Protein AF-A0A1L8Z9E3-F1 (afdb_monomer_lite)

Organism: Borrelia bissettiae (NCBI:txid64897)

Secondary structure (DSSP, 8-state):
-HHHHHHHTTGGGTTT-SSHHHHHHTTT--HHHHHHHHHHHHHHHTTSS-HHHHHHHHHHHHHHHTSS---SS-PPP---SSPPP----SSHHHHHHHHHTHHHHHHHHHHHHHH-HHHHHHHHHHHHHHH-

Sequence (132 aa):
KILKEIKDNEYYKLDGYTSFNSFAKNYRIARTQVYDYIRIANAMEEGLLEEAFIIENGLTMSLLSLRDKESPTFKKSRQNPIKPLRFQLKSKESYDFYKSNAKFTGFLLDELFESQKDLINKFLRRYKQIKG

Structure (mmCIF, N/CA/C/O backbone):
data_AF-A0A1L8Z9E3-F1
#
_entry.id   AF-A0A1L8Z9E3-F1
#
loop_
_atom_site.group_PDB
_atom_site.id
_atom_site.type_symbol
_atom_site.label_atom_id
_atom_site.label_alt_id
_atom_site.label_comp_id
_atom_site.label_asym_id
_atom_site.label_entity_id
_atom_site.label_seq_id
_atom_site.pdbx_PDB_ins_code
_atom_site.Cartn_x
_atom_site.Cartn_y
_atom_site.Cartn_z
_atom_site.occupancy
_atom_site.B_iso_or_equiv
_atom_site.auth_seq_id
_atom_site.auth_comp_id
_atom_site.auth_asym_id
_atom_site.auth_atom_id
_atom_site.pdbx_PDB_model_num
ATOM 1 N N . LYS A 1 1 ? -18.693 -2.551 15.834 1.00 85.25 1 LYS A N 1
ATOM 2 C CA . LYS A 1 1 ? -19.232 -1.518 16.753 1.00 85.25 1 LYS A CA 1
ATOM 3 C C . LYS A 1 1 ? -18.288 -1.306 17.947 1.00 85.25 1 LYS A C 1
ATOM 5 O O . LYS A 1 1 ? -17.519 -0.362 17.887 1.00 85.25 1 LYS A O 1
ATOM 10 N N . ILE A 1 2 ? -18.177 -2.241 18.901 1.00 89.62 2 ILE A N 1
ATOM 11 C CA . ILE A 1 2 ? -17.338 -2.099 20.122 1.00 89.62 2 ILE A CA 1
ATOM 12 C C . ILE A 1 2 ? -15.867 -1.715 19.851 1.00 89.62 2 ILE A C 1
ATOM 14 O O . ILE A 1 2 ? -15.351 -0.774 20.439 1.00 89.62 2 ILE A O 1
ATOM 18 N N . LEU A 1 3 ? -15.175 -2.395 18.927 1.00 90.00 3 LEU A N 1
ATOM 19 C CA . LEU A 1 3 ? -13.765 -2.080 18.628 1.00 90.00 3 LEU A CA 1
ATOM 20 C C . LEU A 1 3 ? -13.553 -0.649 18.114 1.00 90.00 3 LEU A C 1
ATOM 22 O O . LEU A 1 3 ? -12.512 -0.053 18.376 1.00 90.00 3 LEU A O 1
ATOM 26 N N . LYS A 1 4 ? -14.527 -0.107 17.376 1.00 90.94 4 LYS A N 1
ATOM 27 C CA . LYS A 1 4 ? -14.483 1.272 16.889 1.00 90.94 4 LYS A CA 1
ATOM 28 C C . LYS A 1 4 ? -14.669 2.243 18.049 1.00 90.94 4 LYS A C 1
ATOM 30 O O . LYS A 1 4 ? -13.874 3.157 18.188 1.00 90.94 4 LYS A O 1
ATOM 35 N N . GLU A 1 5 ? -15.645 1.988 18.909 1.00 92.56 5 GLU A N 1
ATOM 36 C CA . GLU A 1 5 ? -15.910 2.800 20.098 1.00 92.56 5 GLU A CA 1
ATOM 37 C C . GLU A 1 5 ? -14.691 2.879 21.030 1.00 92.56 5 GLU A C 1
ATOM 39 O O . GLU A 1 5 ? -14.260 3.969 21.396 1.00 92.56 5 GLU A O 1
ATOM 44 N N . ILE A 1 6 ? -14.049 1.740 21.316 1.00 92.06 6 ILE A N 1
ATOM 45 C CA . ILE A 1 6 ? -12.802 1.690 22.099 1.00 92.06 6 ILE A CA 1
ATOM 46 C C . ILE A 1 6 ? -11.694 2.517 21.437 1.00 92.06 6 ILE A C 1
ATOM 48 O O . ILE A 1 6 ? -10.910 3.171 22.125 1.00 92.06 6 ILE A O 1
ATOM 52 N N . LYS A 1 7 ? -11.593 2.468 20.104 1.00 91.06 7 LYS A N 1
ATOM 53 C CA . LYS A 1 7 ? -10.589 3.228 19.359 1.00 91.06 7 LYS A CA 1
ATOM 54 C C . LYS A 1 7 ? -10.873 4.729 19.403 1.00 91.06 7 LYS A C 1
ATOM 56 O O . LYS A 1 7 ? -9.942 5.494 19.630 1.00 91.06 7 LYS A O 1
ATOM 61 N N . ASP A 1 8 ? -12.110 5.131 19.132 1.00 92.19 8 ASP A N 1
ATOM 62 C CA . ASP A 1 8 ? -12.505 6.529 18.955 1.00 92.19 8 ASP A CA 1
ATOM 63 C C . ASP A 1 8 ? -12.521 7.284 20.291 1.00 92.19 8 ASP A C 1
ATOM 65 O O . ASP A 1 8 ? -12.051 8.416 20.346 1.00 92.19 8 ASP A O 1
ATOM 69 N N . ASN A 1 9 ? -12.944 6.625 21.375 1.00 95.44 9 ASN A N 1
ATOM 70 C CA . ASN A 1 9 ? -12.929 7.185 22.732 1.00 95.44 9 ASN A CA 1
ATOM 71 C C . ASN A 1 9 ? -11.627 6.901 23.498 1.00 95.44 9 ASN A C 1
ATOM 73 O O . ASN A 1 9 ? -11.503 7.227 24.675 1.00 95.44 9 ASN A O 1
ATOM 77 N N . GLU A 1 10 ? -10.665 6.249 22.847 1.00 94.81 10 GLU A N 1
ATOM 78 C CA . GLU A 1 10 ? -9.365 5.888 23.411 1.00 94.81 10 GLU A CA 1
ATOM 79 C C . GLU A 1 10 ? -9.414 5.078 24.722 1.00 94.81 10 GLU A C 1
ATOM 81 O O . GLU A 1 10 ? -8.471 5.118 25.514 1.00 94.81 10 GLU A O 1
ATOM 86 N N . TYR A 1 11 ? -10.466 4.282 24.941 1.00 95.75 11 TYR A N 1
ATOM 87 C CA . TYR A 1 11 ? -10.655 3.510 26.180 1.00 95.75 11 TYR A CA 1
ATOM 88 C C . TYR A 1 11 ? -9.523 2.529 26.476 1.00 95.75 11 TYR A C 1
ATOM 90 O O . TYR A 1 11 ? -9.253 2.229 27.633 1.00 95.75 11 TYR A O 1
ATOM 98 N N . TYR A 1 12 ? -8.783 2.100 25.455 1.00 93.62 12 TYR A N 1
ATOM 99 C CA . TYR A 1 12 ? -7.582 1.289 25.635 1.00 93.62 12 TYR A CA 1
ATOM 100 C C . TYR A 1 12 ? -6.516 1.962 26.524 1.00 93.62 12 TYR A C 1
ATOM 102 O O . TYR A 1 12 ? -5.685 1.273 27.109 1.00 93.62 12 TYR A O 1
ATOM 110 N N . LYS A 1 13 ? -6.517 3.294 26.659 1.00 95.19 13 LYS A N 1
ATOM 111 C CA . LYS A 1 13 ? -5.595 4.000 27.560 1.00 95.19 13 LYS A CA 1
ATOM 112 C C . LYS A 1 13 ? -5.925 3.772 29.036 1.00 95.19 13 LYS A C 1
ATOM 114 O O . LYS A 1 13 ? -5.013 3.819 29.855 1.00 95.19 13 LYS A O 1
ATOM 119 N N . LEU A 1 14 ? -7.191 3.501 29.368 1.00 93.69 14 LEU A N 1
ATOM 120 C CA . LEU A 1 14 ? -7.626 3.223 30.742 1.00 93.69 14 LEU A CA 1
ATOM 121 C C . LEU A 1 14 ? -7.000 1.926 31.274 1.00 93.69 14 LEU A C 1
ATOM 123 O O . LEU A 1 14 ? -6.629 1.857 32.440 1.00 93.69 14 LEU A O 1
ATOM 127 N N . ASP A 1 15 ? -6.774 0.961 30.383 1.00 90.12 15 ASP A N 1
ATOM 128 C CA . ASP A 1 15 ? -6.086 -0.301 30.678 1.00 90.12 15 ASP A CA 1
ATOM 129 C C . ASP A 1 15 ? -4.551 -0.198 30.535 1.00 90.12 15 ASP A C 1
ATOM 131 O O . ASP A 1 15 ? -3.844 -1.206 30.516 1.00 90.12 15 ASP A O 1
ATOM 135 N N . GLY A 1 16 ? -4.007 1.016 30.393 1.00 93.19 16 GLY A N 1
ATOM 136 C CA . GLY A 1 16 ? -2.564 1.264 30.318 1.00 93.19 16 GLY A CA 1
ATOM 137 C C . GLY A 1 16 ? -1.917 0.985 28.955 1.00 93.19 16 GLY A C 1
ATOM 138 O O . GLY A 1 16 ? -0.688 0.979 28.851 1.00 93.19 16 GLY A O 1
ATOM 139 N N . TYR A 1 17 ? -2.693 0.774 27.886 1.00 94.56 17 TYR A N 1
ATOM 140 C CA . TYR A 1 17 ? -2.120 0.576 26.553 1.00 94.56 17 TYR A CA 1
ATOM 141 C C . TYR A 1 17 ? -1.681 1.896 25.914 1.00 94.56 17 TYR A C 1
ATOM 143 O O . TYR A 1 17 ? -2.440 2.857 25.819 1.00 94.56 17 TYR A O 1
ATOM 151 N N . THR A 1 18 ? -0.472 1.903 25.351 1.00 92.75 18 THR A N 1
ATOM 152 C CA . THR A 1 18 ? 0.091 3.065 24.639 1.00 92.75 18 THR A CA 1
ATOM 153 C C . THR A 1 18 ? -0.525 3.286 23.257 1.00 92.75 18 THR A C 1
ATOM 155 O O . THR A 1 18 ? -0.408 4.369 22.687 1.00 92.75 18 THR A O 1
ATOM 158 N N . SER A 1 19 ? -1.181 2.269 22.688 1.00 92.12 19 SER A N 1
ATOM 159 C CA . SER A 1 19 ? -1.868 2.356 21.400 1.00 92.12 19 SER A CA 1
ATOM 160 C C . SER A 1 19 ? -3.040 1.376 21.292 1.00 92.12 19 SER A C 1
ATOM 162 O O . SER A 1 19 ? -3.035 0.291 21.880 1.00 92.12 19 SER A O 1
ATOM 164 N N . PHE A 1 20 ? -4.005 1.693 20.431 1.00 90.38 20 PHE A N 1
ATOM 165 C CA . PHE A 1 20 ? -5.101 0.774 20.117 1.00 90.38 20 PHE A CA 1
ATOM 166 C C . PHE A 1 20 ? -4.604 -0.567 19.542 1.00 90.38 20 PHE A C 1
ATOM 168 O O . PHE A 1 20 ? -5.143 -1.629 19.840 1.00 90.38 20 PHE A O 1
ATOM 175 N N . ASN A 1 21 ? -3.518 -0.545 18.760 1.00 88.38 21 ASN A N 1
ATOM 176 C CA . ASN A 1 21 ? -2.920 -1.765 18.212 1.00 88.38 21 ASN A CA 1
ATOM 177 C C . ASN A 1 21 ? -2.281 -2.646 19.297 1.00 88.38 21 ASN A C 1
ATOM 179 O O . ASN A 1 21 ? -2.321 -3.867 19.168 1.00 88.38 21 ASN A O 1
ATOM 183 N N . SER A 1 22 ? -1.678 -2.066 20.345 1.00 90.69 22 SER A N 1
ATOM 184 C CA . SER A 1 22 ? -1.163 -2.856 21.475 1.00 90.69 22 SER A CA 1
ATOM 185 C C . SER A 1 22 ? -2.292 -3.496 22.275 1.00 90.69 22 SER A C 1
ATOM 187 O O . SER A 1 22 ? -2.167 -4.661 22.631 1.00 90.69 22 SER A O 1
ATOM 189 N N . PHE A 1 23 ? -3.408 -2.787 22.459 1.00 91.88 23 PHE A N 1
ATOM 190 C CA . PHE A 1 23 ? -4.624 -3.350 23.049 1.00 91.88 23 PHE A CA 1
ATOM 191 C C . PHE A 1 23 ? -5.151 -4.533 22.226 1.00 91.88 23 PHE A C 1
ATOM 193 O O . PHE A 1 23 ? -5.305 -5.639 22.738 1.00 91.88 23 PHE A O 1
ATOM 200 N N . ALA A 1 24 ? -5.344 -4.343 20.918 1.00 90.00 24 ALA A N 1
ATOM 201 C CA . ALA A 1 24 ? -5.967 -5.360 20.073 1.00 90.00 24 ALA A CA 1
ATOM 202 C C . ALA A 1 24 ? -5.139 -6.657 19.951 1.00 90.00 24 ALA A C 1
ATOM 204 O O . ALA A 1 24 ? -5.707 -7.738 19.788 1.00 90.00 24 ALA A O 1
ATOM 205 N N . LYS A 1 25 ? -3.806 -6.574 20.081 1.00 88.25 25 LYS A N 1
ATOM 206 C CA . LYS A 1 25 ? -2.916 -7.750 20.078 1.00 88.25 25 LYS A CA 1
ATOM 207 C C . LYS A 1 25 ? -3.235 -8.747 21.195 1.00 88.25 25 LYS A C 1
ATOM 209 O O . LYS A 1 25 ? -3.067 -9.946 20.981 1.00 88.25 25 LYS A O 1
ATOM 214 N N . ASN A 1 26 ? -3.727 -8.283 22.343 1.00 89.38 26 ASN A N 1
ATOM 215 C CA . ASN A 1 26 ? -4.020 -9.159 23.480 1.00 89.38 26 ASN A CA 1
ATOM 216 C C . ASN A 1 26 ? -5.251 -10.047 23.266 1.00 89.38 26 ASN A C 1
ATOM 218 O O . ASN A 1 26 ? -5.371 -11.091 23.900 1.00 89.38 26 ASN A O 1
ATOM 222 N N . TYR A 1 27 ? -6.109 -9.707 22.303 1.00 86.69 27 TYR A N 1
ATOM 223 C CA . TYR A 1 27 ? -7.320 -10.466 21.982 1.00 86.69 27 TYR A CA 1
ATOM 224 C C . TYR A 1 27 ? -7.127 -11.467 20.837 1.00 86.69 27 TYR A C 1
ATOM 226 O O . TYR A 1 27 ? -8.102 -11.974 20.290 1.00 86.69 27 TYR A O 1
ATOM 234 N N . ARG A 1 28 ? -5.875 -11.761 20.450 1.00 85.31 28 ARG A N 1
ATOM 235 C CA . ARG A 1 28 ? -5.534 -12.668 19.334 1.00 85.31 28 ARG A CA 1
ATOM 236 C C . ARG A 1 28 ? -6.169 -12.267 17.992 1.00 85.31 28 ARG A C 1
ATOM 238 O O . ARG A 1 28 ? -6.346 -13.111 17.118 1.00 85.31 28 ARG A O 1
ATOM 245 N N . ILE A 1 29 ? -6.479 -10.983 17.807 1.00 85.75 29 ILE A N 1
ATOM 246 C CA . ILE A 1 29 ? -7.007 -10.454 16.546 1.00 85.75 29 ILE A CA 1
ATOM 247 C C . ILE A 1 29 ? -5.834 -9.957 15.701 1.00 85.75 29 ILE A C 1
ATOM 249 O O . ILE A 1 29 ? -4.997 -9.178 16.168 1.00 85.75 29 ILE A O 1
ATOM 253 N N . ALA A 1 30 ? -5.763 -10.389 14.441 1.00 86.75 30 ALA A N 1
ATOM 254 C CA . ALA A 1 30 ? -4.737 -9.898 13.533 1.00 86.75 30 ALA A CA 1
ATOM 255 C C . ALA A 1 30 ? -4.931 -8.397 13.273 1.00 86.75 30 ALA A C 1
ATOM 257 O O . ALA A 1 30 ? -6.050 -7.919 13.097 1.00 86.75 30 ALA A O 1
ATOM 258 N N . ARG A 1 31 ? -3.831 -7.643 13.176 1.00 85.75 31 ARG A N 1
ATOM 259 C CA . ARG A 1 31 ? -3.878 -6.189 12.943 1.00 85.75 31 ARG A CA 1
ATOM 260 C C . ARG A 1 31 ? -4.734 -5.812 11.728 1.00 85.75 31 ARG A C 1
ATOM 262 O O . ARG A 1 31 ? -5.458 -4.828 11.781 1.00 85.75 31 ARG A O 1
ATOM 269 N N . THR A 1 32 ? -4.657 -6.586 10.647 1.00 86.56 32 THR A N 1
ATOM 270 C CA . THR A 1 32 ? -5.477 -6.388 9.442 1.00 86.56 32 THR A CA 1
ATOM 271 C C . THR A 1 32 ? -6.969 -6.532 9.737 1.00 86.56 32 THR A C 1
ATOM 273 O O . THR A 1 32 ? -7.726 -5.620 9.425 1.00 86.56 32 THR A O 1
ATOM 276 N N . GLN A 1 33 ? -7.367 -7.593 10.443 1.00 89.06 33 GLN A N 1
ATOM 277 C CA . GLN A 1 33 ? -8.759 -7.828 10.848 1.00 89.06 33 GLN A CA 1
ATOM 278 C C . GLN A 1 33 ? -9.302 -6.702 11.735 1.00 89.06 33 GLN A C 1
ATOM 280 O O . GLN A 1 33 ? -10.447 -6.293 11.583 1.00 89.06 33 GLN A O 1
ATOM 285 N N . VAL A 1 34 ? -8.477 -6.152 12.632 1.00 90.00 34 VAL A N 1
ATOM 286 C CA . VAL A 1 34 ? -8.855 -5.002 13.468 1.00 90.00 34 VAL A CA 1
ATOM 287 C C . VAL A 1 34 ? -9.245 -3.797 12.607 1.00 90.00 34 VAL A C 1
ATOM 289 O O . VAL A 1 34 ? -10.285 -3.180 12.842 1.00 90.00 34 VAL A O 1
ATOM 292 N N . TYR A 1 35 ? -8.435 -3.470 11.596 1.00 87.62 35 TYR A N 1
ATOM 293 C CA . TYR A 1 35 ? -8.752 -2.383 10.669 1.00 87.62 35 TYR A CA 1
ATOM 294 C C . TYR A 1 35 ? -9.983 -2.696 9.817 1.00 87.62 35 TYR A C 1
ATOM 296 O O . TYR A 1 35 ? -10.797 -1.800 9.611 1.00 87.62 35 TYR A O 1
ATOM 304 N N . ASP A 1 36 ? -10.163 -3.944 9.384 1.00 90.31 36 ASP A N 1
ATOM 305 C CA . ASP A 1 36 ? -11.348 -4.372 8.635 1.00 90.31 36 ASP A CA 1
ATOM 306 C C . ASP A 1 36 ? -12.638 -4.230 9.462 1.00 90.31 36 ASP A C 1
ATOM 308 O O . ASP A 1 36 ? -13.647 -3.731 8.963 1.00 90.31 36 ASP A O 1
ATOM 312 N N . TYR A 1 37 ? -12.610 -4.574 10.752 1.00 90.81 37 TYR A N 1
ATOM 313 C CA . TYR A 1 37 ? -13.757 -4.403 11.650 1.00 90.81 37 TYR A CA 1
ATOM 314 C C . TYR A 1 37 ? -14.096 -2.938 11.910 1.00 90.81 37 TYR A C 1
ATOM 316 O O . TYR A 1 37 ? -15.275 -2.580 11.958 1.00 90.81 37 TYR A O 1
ATOM 324 N N . ILE A 1 38 ? -13.083 -2.080 12.056 1.00 91.12 38 ILE A N 1
ATOM 325 C CA . ILE A 1 38 ? -13.298 -0.630 12.143 1.00 91.12 38 ILE A CA 1
ATOM 326 C C . ILE A 1 38 ? -13.885 -0.112 10.830 1.00 91.12 38 ILE A C 1
ATOM 328 O O . ILE A 1 38 ? -14.821 0.681 10.853 1.00 91.12 38 ILE A O 1
ATOM 332 N N . ARG A 1 39 ? -13.378 -0.592 9.689 1.00 90.06 39 ARG A N 1
ATOM 333 C CA . ARG A 1 39 ? -13.860 -0.208 8.361 1.00 90.06 39 ARG A CA 1
ATOM 334 C C . ARG A 1 39 ? -15.341 -0.539 8.189 1.00 90.06 39 ARG A C 1
ATOM 336 O O . ARG A 1 39 ? -16.107 0.319 7.773 1.00 90.06 39 ARG A O 1
ATOM 343 N N . ILE A 1 40 ? -15.752 -1.751 8.552 1.00 92.00 40 ILE A N 1
ATOM 344 C CA . ILE A 1 40 ? -17.163 -2.150 8.519 1.00 92.00 40 ILE A CA 1
ATOM 345 C C . ILE A 1 40 ? -17.995 -1.272 9.458 1.00 92.00 40 ILE A C 1
ATOM 347 O O . ILE A 1 40 ? -19.038 -0.776 9.053 1.00 92.00 40 ILE A O 1
ATOM 351 N N . ALA A 1 41 ? -17.526 -1.030 10.686 1.00 91.69 41 ALA A N 1
ATOM 352 C CA . ALA A 1 41 ? -18.258 -0.210 11.649 1.00 91.69 41 ALA A CA 1
ATOM 353 C C . ALA A 1 41 ? -18.473 1.234 11.158 1.00 91.69 41 ALA A C 1
ATOM 355 O O . ALA A 1 41 ? -19.583 1.743 11.267 1.00 91.69 41 ALA A O 1
ATOM 356 N N . ASN A 1 42 ? -17.452 1.859 10.564 1.00 90.69 42 ASN A N 1
ATOM 357 C CA . ASN A 1 42 ? -17.577 3.176 9.934 1.00 90.69 42 ASN A CA 1
ATOM 358 C C . ASN A 1 42 ? -18.601 3.157 8.789 1.00 90.69 42 ASN A C 1
ATOM 360 O O . ASN A 1 42 ? -19.441 4.043 8.700 1.00 90.69 42 ASN A O 1
ATOM 364 N N . ALA A 1 43 ? -18.564 2.132 7.931 1.00 90.81 43 ALA A N 1
ATOM 365 C CA . ALA A 1 43 ? -19.477 2.031 6.796 1.00 90.81 43 ALA A CA 1
ATOM 366 C C . ALA A 1 43 ? -20.936 1.858 7.234 1.00 90.81 43 ALA A C 1
ATOM 368 O O . ALA A 1 43 ? -21.835 2.342 6.552 1.00 90.81 43 ALA A O 1
ATOM 369 N N . MET A 1 44 ? -21.168 1.191 8.366 1.00 91.00 44 MET A N 1
ATOM 370 C CA . MET A 1 44 ? -22.497 1.090 8.964 1.00 91.00 44 MET A CA 1
ATOM 371 C C . MET A 1 44 ? -22.993 2.442 9.487 1.00 91.00 44 MET A C 1
ATOM 373 O O . MET A 1 44 ? -24.134 2.804 9.229 1.00 91.00 44 MET A O 1
ATOM 377 N N . GLU A 1 45 ? -22.146 3.202 10.189 1.00 89.88 45 GLU A N 1
ATOM 378 C CA . GLU A 1 45 ? -22.503 4.541 10.691 1.00 89.88 45 GLU A CA 1
ATOM 379 C C . GLU A 1 45 ? -22.768 5.543 9.561 1.00 89.88 45 GLU A C 1
ATOM 381 O O . GLU A 1 45 ? -23.659 6.379 9.668 1.00 89.88 45 GLU A O 1
ATOM 386 N N . GLU A 1 46 ? -22.032 5.430 8.455 1.00 89.31 46 GLU A N 1
ATOM 387 C CA . GLU A 1 46 ? -22.214 6.262 7.261 1.00 89.31 46 GLU A CA 1
ATOM 388 C C . GLU A 1 46 ? -23.393 5.811 6.375 1.00 89.31 46 GLU A C 1
ATOM 390 O O . GLU A 1 46 ? -23.637 6.413 5.330 1.00 89.31 46 GLU A O 1
ATOM 395 N N . GLY A 1 47 ? -24.109 4.740 6.741 1.00 88.75 47 GLY A N 1
ATOM 396 C CA . GLY A 1 47 ? -25.210 4.187 5.943 1.00 88.75 47 GLY A CA 1
ATOM 397 C C . GLY A 1 47 ? -24.772 3.530 4.625 1.00 88.75 47 GLY A C 1
ATOM 398 O O . GLY A 1 47 ? -25.592 3.267 3.751 1.00 88.75 47 GLY A O 1
ATOM 399 N N . LEU A 1 48 ? -23.476 3.253 4.455 1.00 88.56 48 LEU A N 1
ATOM 400 C CA . LEU A 1 48 ? -22.907 2.626 3.255 1.00 88.56 48 LEU A CA 1
ATOM 401 C C . LEU A 1 48 ? -23.023 1.097 3.259 1.00 88.56 48 LEU A C 1
ATOM 403 O O . LEU A 1 48 ? -22.801 0.467 2.216 1.00 88.56 48 LEU A O 1
ATOM 407 N N . LEU A 1 49 ? -23.313 0.505 4.417 1.00 91.19 49 LEU A N 1
ATOM 408 C CA . LEU A 1 49 ? -23.426 -0.933 4.620 1.00 91.19 49 LEU A CA 1
ATOM 409 C C . LEU A 1 49 ? -24.472 -1.235 5.696 1.00 91.19 49 LEU A C 1
ATOM 411 O O . LEU A 1 49 ? -24.326 -0.820 6.842 1.00 91.19 49 LEU A O 1
ATOM 415 N N . GLU A 1 50 ?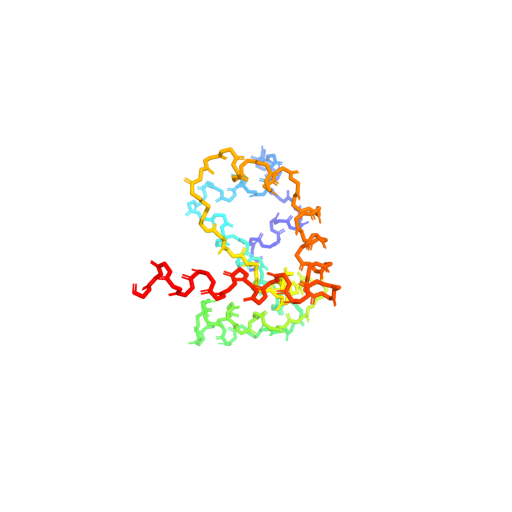 -25.503 -1.992 5.338 1.00 92.69 50 GLU A N 1
ATOM 416 C CA . GLU A 1 50 ? -26.541 -2.403 6.281 1.00 92.69 50 GLU A CA 1
ATOM 417 C C . GLU A 1 50 ? -26.111 -3.617 7.109 1.00 92.69 50 GLU A C 1
ATOM 419 O O . GLU A 1 50 ? -25.423 -4.518 6.627 1.00 92.69 50 GLU A O 1
ATOM 424 N N . GLU A 1 51 ? -26.568 -3.679 8.361 1.00 91.88 51 GLU A N 1
ATOM 425 C CA . GLU A 1 51 ? -26.290 -4.809 9.257 1.00 91.88 51 GLU A CA 1
ATOM 426 C C . GLU A 1 51 ? -26.864 -6.125 8.720 1.00 91.88 51 GLU A C 1
ATOM 428 O O . GLU A 1 51 ? -26.194 -7.155 8.783 1.00 91.88 51 GLU A O 1
ATOM 433 N N . ALA A 1 52 ? -28.055 -6.074 8.113 1.00 94.00 52 ALA A N 1
ATOM 434 C CA . ALA A 1 52 ? -28.691 -7.226 7.478 1.00 94.00 52 ALA A CA 1
ATOM 435 C C . ALA A 1 52 ? -27.806 -7.831 6.376 1.00 94.00 52 ALA A C 1
ATOM 437 O O . ALA A 1 52 ? -27.597 -9.042 6.346 1.00 94.00 52 ALA A O 1
ATOM 438 N N . PHE A 1 53 ? -27.193 -6.983 5.544 1.00 93.50 53 PHE A N 1
ATOM 439 C CA . PHE A 1 53 ? -26.285 -7.427 4.489 1.00 93.50 53 PHE A CA 1
ATOM 440 C C . PHE A 1 53 ? -25.066 -8.169 5.055 1.00 93.50 53 PHE A C 1
ATOM 442 O O . PHE A 1 53 ? -24.632 -9.166 4.478 1.00 93.50 53 PHE A O 1
ATOM 449 N N . ILE A 1 54 ? -24.521 -7.713 6.190 1.00 93.25 54 ILE A N 1
ATOM 450 C CA . ILE A 1 54 ? -23.380 -8.363 6.854 1.00 93.25 54 ILE A CA 1
ATOM 451 C C . ILE A 1 54 ? -23.779 -9.731 7.407 1.00 93.25 54 ILE A C 1
ATOM 453 O O . ILE A 1 54 ? -23.005 -10.679 7.284 1.00 93.25 54 ILE A O 1
ATOM 457 N N . ILE A 1 55 ? -24.961 -9.832 8.018 1.00 93.12 55 ILE A N 1
ATOM 458 C CA . ILE A 1 55 ? -25.477 -11.089 8.576 1.00 93.12 55 ILE A CA 1
ATOM 459 C C . ILE A 1 55 ? -25.682 -12.121 7.462 1.00 93.12 55 ILE A C 1
ATOM 461 O O . ILE A 1 55 ? -25.307 -13.279 7.627 1.00 93.12 55 ILE A O 1
ATOM 465 N N . GLU A 1 56 ? -26.227 -11.695 6.324 1.00 95.31 56 GLU A N 1
ATOM 466 C CA . GLU A 1 56 ? -26.528 -12.572 5.191 1.00 95.31 56 GLU A CA 1
ATOM 467 C C . GLU A 1 56 ? -25.275 -12.981 4.398 1.00 95.31 56 GLU A C 1
ATOM 469 O O . GLU A 1 56 ? -25.107 -14.148 4.052 1.00 95.31 56 GLU A O 1
ATOM 474 N N . ASN A 1 57 ? -24.368 -12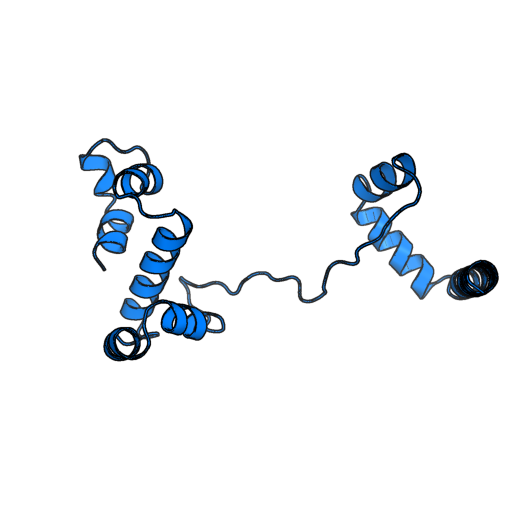.037 4.127 1.00 93.81 57 ASN A N 1
ATOM 475 C CA . ASN A 1 57 ? -23.253 -12.239 3.189 1.00 93.81 57 ASN A CA 1
ATOM 476 C C . ASN A 1 57 ? -21.894 -12.431 3.882 1.00 93.81 57 ASN A C 1
ATOM 478 O O . ASN A 1 57 ? -20.889 -12.759 3.245 1.00 93.81 57 ASN A O 1
ATOM 482 N N . GLY A 1 58 ? -21.836 -12.212 5.194 1.00 91.44 58 GLY A N 1
ATOM 483 C CA . GLY A 1 58 ? -20.619 -12.289 5.985 1.00 91.44 58 GLY A CA 1
ATOM 484 C C . GLY A 1 58 ? -19.662 -11.108 5.786 1.00 91.44 58 GLY A C 1
ATOM 485 O O . GLY A 1 58 ? -19.824 -10.219 4.943 1.00 91.44 58 GLY A O 1
ATOM 486 N N . LEU A 1 59 ? -18.602 -11.112 6.595 1.00 90.00 59 LEU A N 1
ATOM 487 C CA . LEU A 1 59 ? -17.627 -10.020 6.687 1.00 90.00 59 LEU A CA 1
ATOM 488 C C . LEU A 1 59 ? -16.811 -9.841 5.400 1.00 90.00 59 LEU A C 1
ATOM 490 O O . LEU A 1 59 ? -16.558 -8.715 4.981 1.00 90.00 59 LEU A O 1
ATOM 494 N N . THR A 1 60 ? -16.413 -10.938 4.752 1.00 90.19 60 THR A N 1
ATOM 495 C CA . THR A 1 60 ? -15.581 -10.888 3.542 1.00 90.19 60 THR A CA 1
ATOM 496 C C . THR A 1 60 ? -16.309 -10.21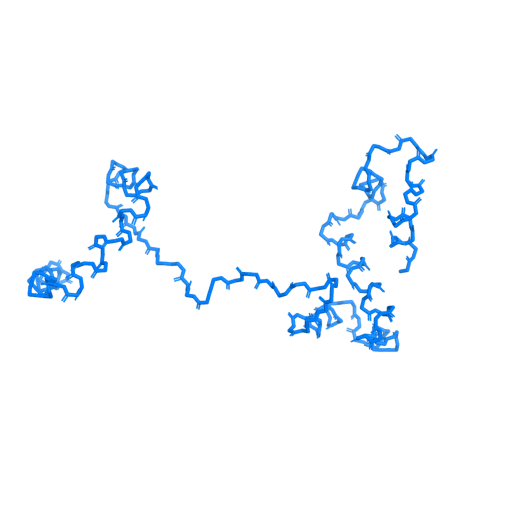0 2.384 1.00 90.19 60 THR A C 1
ATOM 498 O O . THR A 1 60 ? -15.759 -9.295 1.773 1.00 90.19 60 THR A O 1
ATOM 501 N N . MET A 1 61 ? -17.558 -10.603 2.112 1.00 91.12 61 MET A N 1
ATOM 502 C CA . MET A 1 61 ? -18.363 -9.983 1.053 1.00 91.12 61 MET A CA 1
ATOM 503 C C . MET A 1 61 ? -18.704 -8.531 1.374 1.00 91.12 61 MET A C 1
ATOM 505 O O . MET A 1 61 ? -18.673 -7.680 0.488 1.00 91.12 61 MET A O 1
ATOM 509 N N . SER A 1 62 ? -18.935 -8.230 2.650 1.00 92.25 62 SER A N 1
ATOM 510 C CA . SER A 1 62 ? -19.143 -6.862 3.122 1.00 92.25 62 SER A CA 1
ATOM 511 C C . SER A 1 62 ? -17.919 -5.968 2.892 1.00 92.25 62 SER A C 1
ATOM 513 O O . SER A 1 62 ? -18.052 -4.828 2.469 1.00 92.25 62 SER A O 1
ATOM 515 N N . LEU A 1 63 ? -16.700 -6.471 3.105 1.00 89.56 63 LEU A N 1
ATOM 516 C CA . LEU A 1 63 ? -15.480 -5.708 2.809 1.00 89.56 63 LEU A CA 1
ATOM 517 C C . LEU A 1 63 ? -15.268 -5.508 1.306 1.00 89.56 63 LEU A C 1
ATOM 519 O O . LEU A 1 63 ? -14.790 -4.450 0.889 1.00 89.56 63 LEU A O 1
ATOM 523 N N . LEU A 1 64 ? -15.614 -6.510 0.493 1.00 88.19 64 LEU A N 1
ATOM 524 C CA . LEU A 1 64 ? -15.528 -6.420 -0.963 1.00 88.19 64 LEU A CA 1
ATOM 525 C C . LEU A 1 64 ? -16.508 -5.386 -1.527 1.00 88.19 64 LEU A C 1
ATOM 527 O O . LEU A 1 64 ? -16.106 -4.589 -2.373 1.00 88.19 64 LEU A O 1
ATOM 531 N N . SER A 1 65 ? -17.743 -5.331 -1.021 1.00 88.69 65 SER A N 1
ATOM 532 C CA . SER A 1 65 ? -18.743 -4.343 -1.456 1.00 88.69 65 SER A CA 1
ATOM 533 C C . SER A 1 65 ? -18.356 -2.897 -1.110 1.00 88.69 65 SER A C 1
ATOM 535 O O . SER A 1 65 ? -18.818 -1.954 -1.753 1.00 88.69 65 SER A O 1
ATOM 537 N N . LEU A 1 66 ? -17.457 -2.711 -0.136 1.00 87.00 66 LEU A N 1
ATOM 538 C CA . LEU A 1 66 ? -16.886 -1.417 0.248 1.00 87.00 66 LEU A CA 1
ATOM 539 C C . LEU A 1 66 ? -15.630 -1.022 -0.543 1.00 87.00 66 LEU A C 1
ATOM 541 O O . LEU A 1 66 ? -15.078 0.053 -0.300 1.00 87.00 66 LEU A O 1
ATOM 545 N N . ARG A 1 67 ? -15.117 -1.870 -1.443 1.00 78.88 67 ARG A N 1
ATOM 546 C CA . ARG A 1 67 ? -13.832 -1.633 -2.123 1.00 78.88 67 ARG A CA 1
ATOM 547 C C . ARG A 1 67 ? -13.855 -0.423 -3.058 1.00 78.88 67 ARG A C 1
ATOM 549 O O . ARG A 1 67 ? -12.859 0.299 -3.111 1.00 78.88 67 ARG A O 1
ATOM 556 N N . ASP A 1 68 ? -14.978 -0.207 -3.733 1.00 70.94 68 ASP A N 1
ATOM 557 C CA . ASP A 1 68 ? -15.124 0.816 -4.775 1.00 70.94 68 ASP A CA 1
ATOM 558 C C . ASP A 1 68 ? -15.899 2.059 -4.305 1.00 70.94 68 ASP A C 1
ATOM 560 O O . ASP A 1 68 ? -15.976 3.052 -5.032 1.00 70.94 68 ASP A O 1
ATOM 564 N N . LYS A 1 69 ? -16.432 2.030 -3.076 1.00 73.25 69 LYS A N 1
ATOM 565 C CA . LYS A 1 69 ? -17.139 3.158 -2.459 1.00 73.25 69 LYS A CA 1
ATOM 566 C C . LYS A 1 69 ? -16.139 4.178 -1.906 1.00 73.25 69 LYS A C 1
ATOM 568 O O . LYS A 1 69 ? -15.177 3.815 -1.229 1.00 73.25 69 LYS A O 1
ATOM 573 N N . GLU A 1 70 ? -16.375 5.455 -2.193 1.00 64.56 70 GLU A N 1
ATOM 574 C CA . GLU A 1 70 ? -15.645 6.577 -1.593 1.00 64.56 70 GLU A CA 1
ATOM 575 C C . GLU A 1 70 ? -16.440 7.148 -0.422 1.00 64.56 70 GLU A C 1
ATOM 577 O O . GLU A 1 70 ? -17.654 7.321 -0.517 1.00 64.56 70 GLU A O 1
ATOM 582 N N . SER A 1 71 ? -15.751 7.462 0.673 1.00 67.31 71 SER A N 1
ATOM 583 C CA . SER A 1 71 ? -16.329 8.230 1.772 1.00 67.31 71 SER A CA 1
ATOM 584 C C . SER A 1 71 ? -15.260 9.085 2.461 1.00 67.31 71 SER A C 1
ATOM 586 O O . SER A 1 71 ? -14.061 8.873 2.244 1.00 67.31 71 SER A O 1
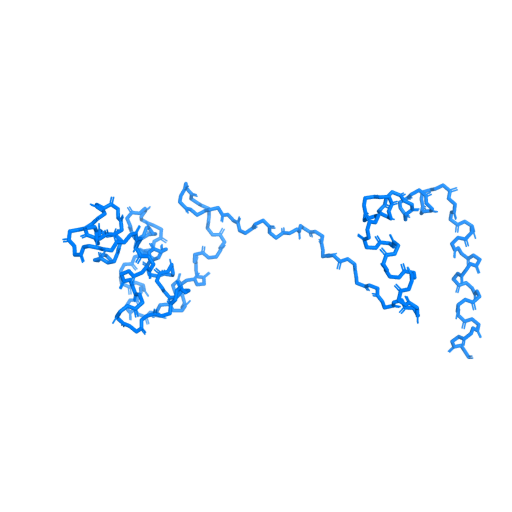ATOM 588 N N . PRO A 1 72 ? -15.646 10.048 3.314 1.00 63.41 72 PRO A N 1
ATOM 589 C CA . PRO A 1 72 ? -14.696 10.821 4.113 1.00 63.41 72 PRO A CA 1
ATOM 590 C C . PRO A 1 72 ? -13.762 9.933 4.953 1.00 63.41 72 PRO A C 1
ATOM 592 O O . PRO A 1 72 ? -12.596 10.287 5.152 1.00 63.41 72 PRO A O 1
ATOM 595 N N . THR A 1 73 ? -14.240 8.762 5.396 1.00 65.88 73 THR A N 1
ATOM 596 C CA . THR A 1 73 ? -13.442 7.778 6.142 1.00 65.88 73 THR A CA 1
ATOM 597 C C . THR A 1 73 ? -12.800 6.701 5.254 1.00 65.88 73 THR A C 1
ATOM 599 O O . THR A 1 73 ? -11.816 6.083 5.675 1.00 65.88 73 THR A O 1
ATOM 602 N N . PHE A 1 74 ? -13.257 6.523 4.005 1.00 65.12 74 PHE A N 1
ATOM 603 C CA . PHE A 1 74 ? -12.680 5.612 3.006 1.00 65.12 74 PHE A CA 1
ATOM 604 C C . PHE A 1 74 ? -12.106 6.362 1.801 1.00 65.12 74 PHE A C 1
ATOM 606 O O . PHE A 1 74 ? -12.792 6.655 0.821 1.00 65.12 74 PHE A O 1
ATOM 613 N N . LYS A 1 75 ? -10.791 6.593 1.803 1.00 60.50 75 LYS A N 1
ATOM 614 C CA . LYS A 1 75 ? -10.093 6.967 0.566 1.00 60.50 75 LYS A CA 1
ATOM 615 C C . LYS A 1 75 ? -9.904 5.722 -0.293 1.00 60.50 75 LYS A C 1
ATOM 617 O O . LYS A 1 75 ? -9.422 4.705 0.212 1.00 60.50 75 LYS A O 1
ATOM 622 N N . LYS A 1 76 ? -10.206 5.815 -1.596 1.00 60.09 76 LYS A N 1
ATOM 623 C CA . LYS A 1 76 ? -9.778 4.792 -2.560 1.00 60.09 76 LYS A CA 1
ATOM 624 C C . LYS A 1 76 ? -8.296 4.504 -2.360 1.00 60.09 76 LYS A C 1
ATOM 626 O O . LYS A 1 76 ? -7.493 5.403 -2.086 1.00 60.09 76 LYS A O 1
ATOM 631 N N . SER A 1 77 ? -7.935 3.232 -2.511 1.00 60.88 77 SER A N 1
ATOM 632 C CA . SER A 1 77 ? -6.534 2.857 -2.630 1.00 60.88 77 SER A CA 1
ATOM 633 C C . SER A 1 77 ? -5.906 3.747 -3.700 1.00 60.88 77 SER A C 1
ATOM 635 O O . SER A 1 77 ? -6.402 3.790 -4.825 1.00 60.88 77 SER A O 1
ATOM 637 N N . ARG A 1 78 ? -4.822 4.459 -3.365 1.00 60.34 78 ARG A N 1
ATOM 638 C CA . ARG A 1 78 ? -3.968 5.143 -4.348 1.00 60.34 78 ARG A CA 1
ATOM 639 C C . ARG A 1 78 ? -3.195 4.098 -5.160 1.00 60.34 78 ARG A C 1
ATOM 641 O O . ARG A 1 78 ? -1.968 4.114 -5.198 1.00 60.34 78 ARG A O 1
ATOM 648 N N . GLN A 1 79 ? -3.893 3.120 -5.730 1.00 61.78 79 GLN A N 1
ATOM 649 C CA . GLN A 1 79 ? -3.298 2.236 -6.711 1.00 61.78 79 GLN A CA 1
ATOM 650 C C . GLN A 1 79 ? -2.897 3.115 -7.884 1.00 61.78 79 GLN A C 1
ATOM 652 O O . GLN A 1 79 ? -3.726 3.837 -8.436 1.00 61.78 79 GLN A O 1
ATOM 657 N N . ASN A 1 80 ? -1.604 3.098 -8.208 1.00 58.81 80 ASN A N 1
ATOM 658 C CA . ASN A 1 80 ? -1.100 3.802 -9.374 1.00 58.81 80 ASN A CA 1
ATOM 659 C C . ASN A 1 80 ? -1.941 3.370 -10.584 1.00 58.81 80 ASN A C 1
ATOM 661 O O . ASN A 1 80 ? -2.042 2.162 -10.829 1.00 58.81 80 ASN A O 1
ATOM 665 N N . PRO A 1 81 ? -2.536 4.318 -11.332 1.00 65.12 81 PRO A N 1
ATOM 666 C CA . PRO A 1 81 ? -3.374 3.987 -12.484 1.00 65.12 81 PRO A CA 1
ATOM 667 C C . PRO A 1 81 ? -2.580 3.218 -13.549 1.00 65.12 81 PRO A C 1
ATOM 669 O O . PRO A 1 81 ? -3.143 2.432 -14.306 1.00 65.12 81 PRO A O 1
ATOM 672 N N . ILE A 1 82 ? -1.255 3.390 -13.557 1.00 73.31 82 ILE A N 1
ATOM 673 C CA . ILE A 1 82 ? -0.314 2.669 -14.407 1.00 73.31 82 ILE A CA 1
ATOM 674 C C . ILE A 1 82 ? 0.445 1.652 -13.549 1.00 73.31 82 ILE A C 1
ATOM 676 O O . ILE A 1 82 ? 1.062 1.997 -12.536 1.00 73.31 82 ILE A O 1
ATOM 680 N N . LYS A 1 83 ? 0.416 0.379 -13.960 1.00 73.06 83 LYS A N 1
ATOM 681 C CA . LYS A 1 83 ? 1.201 -0.675 -13.304 1.00 73.06 83 LYS A CA 1
ATOM 682 C C . LYS A 1 83 ? 2.697 -0.361 -13.452 1.00 73.06 83 LYS A C 1
ATOM 684 O O . LYS A 1 83 ? 3.135 -0.077 -14.565 1.00 73.06 83 LYS A O 1
ATOM 689 N N . PRO A 1 84 ? 3.497 -0.448 -12.373 1.00 78.44 84 PRO A N 1
ATOM 690 C CA . PRO A 1 84 ? 4.926 -0.188 -12.461 1.00 78.44 84 PRO A CA 1
ATOM 691 C C . PRO A 1 84 ? 5.594 -1.221 -13.370 1.00 78.44 84 PRO A C 1
ATOM 693 O O . PRO A 1 84 ? 5.372 -2.429 -13.230 1.00 78.44 84 PRO A O 1
ATOM 696 N N . LEU A 1 85 ? 6.430 -0.734 -14.282 1.00 83.50 85 LEU A N 1
ATOM 697 C CA . LEU A 1 85 ? 7.218 -1.570 -15.174 1.00 83.50 85 LEU A CA 1
ATOM 698 C C . LEU A 1 85 ? 8.273 -2.332 -14.354 1.00 83.50 85 LEU A C 1
ATOM 700 O O . LEU A 1 85 ? 8.941 -1.755 -13.495 1.00 83.50 85 LEU A O 1
ATOM 704 N N . ARG A 1 86 ? 8.403 -3.644 -14.582 1.00 84.69 86 ARG A N 1
ATOM 705 C CA . ARG A 1 86 ? 9.370 -4.499 -13.876 1.00 84.69 86 ARG A CA 1
ATOM 706 C C . ARG A 1 86 ? 10.424 -4.995 -14.853 1.00 84.69 86 ARG A C 1
ATOM 708 O O . ARG A 1 86 ? 10.094 -5.678 -15.817 1.00 84.69 86 ARG A O 1
ATOM 715 N N . PHE A 1 87 ? 11.685 -4.689 -14.568 1.00 87.94 87 PHE A N 1
ATOM 716 C CA . PHE A 1 87 ? 12.827 -5.134 -15.360 1.00 87.94 87 PHE A CA 1
ATOM 717 C C . PHE A 1 87 ? 13.657 -6.157 -14.591 1.00 87.94 87 PHE A C 1
ATOM 719 O O . PHE A 1 87 ? 13.892 -5.997 -13.393 1.00 87.94 87 PHE A O 1
ATOM 726 N N . GLN A 1 88 ? 14.149 -7.172 -15.299 1.00 89.00 88 GLN A N 1
ATOM 727 C CA . GLN A 1 88 ? 15.224 -8.030 -14.816 1.00 89.00 88 GLN A CA 1
ATOM 728 C C . GLN A 1 88 ? 16.515 -7.613 -15.517 1.00 89.00 88 GLN A C 1
ATOM 730 O O . GLN A 1 88 ? 16.690 -7.834 -16.715 1.00 89.00 88 GLN A O 1
ATOM 735 N N . LEU A 1 89 ? 17.397 -6.959 -14.768 1.00 91.81 89 LEU A N 1
ATOM 736 C CA . LEU A 1 89 ? 18.683 -6.491 -15.271 1.00 91.81 89 LEU A CA 1
ATOM 737 C C . LEU A 1 89 ? 19.744 -7.577 -15.087 1.00 91.81 89 LEU A C 1
ATOM 739 O O . LEU A 1 89 ? 19.666 -8.387 -14.165 1.00 91.81 89 LEU A O 1
ATOM 743 N N . LYS A 1 90 ? 20.725 -7.613 -15.994 1.00 91.06 90 LYS A N 1
ATOM 744 C CA . LYS A 1 90 ? 21.742 -8.676 -16.029 1.00 91.06 90 LYS A CA 1
ATOM 745 C C . LYS A 1 90 ? 22.775 -8.563 -14.908 1.00 91.06 90 LYS A C 1
ATOM 747 O O . LYS A 1 90 ? 23.307 -9.584 -14.489 1.00 91.06 90 LYS A O 1
ATOM 752 N N . SER A 1 91 ? 23.079 -7.349 -14.446 1.00 96.38 91 SER A N 1
ATOM 753 C CA . SER A 1 91 ? 24.082 -7.106 -13.405 1.00 96.38 91 SER A CA 1
ATOM 754 C C . SER A 1 91 ? 23.495 -6.334 -12.230 1.00 96.38 91 SER A C 1
ATOM 756 O O . SER A 1 91 ? 22.617 -5.484 -12.400 1.00 96.38 91 SER A O 1
ATOM 758 N N . LYS A 1 92 ? 24.027 -6.599 -11.033 1.00 94.62 92 LYS A N 1
ATOM 759 C CA . LYS A 1 92 ? 23.656 -5.880 -9.811 1.00 94.62 92 LYS A CA 1
ATOM 760 C C . LYS A 1 92 ? 23.976 -4.387 -9.905 1.00 94.62 92 LYS A C 1
ATOM 762 O O . LYS A 1 92 ? 23.155 -3.570 -9.521 1.00 94.62 92 LYS A O 1
ATOM 767 N N . GLU A 1 93 ? 25.117 -4.044 -10.491 1.00 97.00 93 GLU A N 1
ATOM 768 C CA . GLU A 1 93 ? 25.544 -2.657 -10.683 1.00 97.00 93 GLU A CA 1
ATOM 769 C C . GLU A 1 93 ? 24.533 -1.846 -11.505 1.00 97.00 93 GLU A C 1
ATOM 771 O O . GLU A 1 93 ? 24.092 -0.783 -11.073 1.00 97.00 93 GLU A O 1
ATOM 776 N N . SER A 1 94 ? 24.084 -2.384 -12.647 1.00 95.12 94 SER A N 1
ATOM 777 C CA . SER A 1 94 ? 23.058 -1.716 -13.459 1.00 95.12 94 SER A CA 1
ATOM 778 C C . SER A 1 94 ? 21.742 -1.561 -12.692 1.00 95.12 94 SER A C 1
ATOM 780 O O . SER A 1 94 ? 21.104 -0.512 -12.758 1.00 95.12 94 SER A O 1
ATOM 782 N N . TYR A 1 95 ? 21.355 -2.574 -11.912 1.00 94.75 95 TYR A N 1
ATOM 783 C CA . TYR A 1 95 ? 20.177 -2.504 -11.056 1.00 94.75 95 TYR A CA 1
ATOM 784 C C . TYR A 1 95 ? 20.288 -1.412 -9.993 1.00 94.75 95 TYR A C 1
ATOM 786 O O . TYR A 1 95 ? 19.372 -0.598 -9.872 1.00 94.75 95 TYR A O 1
ATOM 794 N N . ASP A 1 96 ? 21.398 -1.360 -9.260 1.00 96.38 96 ASP A N 1
ATOM 795 C CA . ASP A 1 96 ? 21.610 -0.388 -8.189 1.00 96.38 96 ASP A CA 1
ATOM 796 C C . ASP A 1 96 ? 21.654 1.046 -8.742 1.00 96.38 96 ASP A C 1
ATOM 798 O O . ASP A 1 96 ? 21.049 1.952 -8.158 1.00 96.38 96 ASP A O 1
ATOM 802 N N . PHE A 1 97 ? 22.265 1.250 -9.915 1.00 96.56 97 PHE A N 1
ATOM 803 C CA . PHE A 1 97 ? 22.267 2.537 -10.611 1.00 96.56 97 PHE A CA 1
ATOM 804 C C . PHE A 1 97 ? 20.850 3.010 -10.966 1.00 96.56 97 PHE A C 1
ATOM 806 O O . PHE A 1 97 ? 20.435 4.088 -10.539 1.00 96.56 97 PHE A O 1
ATOM 813 N N . TYR A 1 98 ? 20.065 2.215 -11.702 1.00 94.38 98 TYR A N 1
ATOM 814 C CA . TYR A 1 98 ? 18.723 2.647 -12.118 1.00 94.38 98 TYR A CA 1
ATOM 815 C C . TYR A 1 98 ? 17.755 2.753 -10.936 1.00 94.38 98 TYR A C 1
ATOM 817 O O . TYR A 1 98 ? 16.898 3.636 -10.904 1.00 94.38 98 TYR A O 1
ATOM 825 N N . LYS A 1 99 ? 17.914 1.895 -9.922 1.00 92.38 99 LYS A N 1
ATOM 826 C CA . LYS A 1 99 ? 17.107 1.946 -8.701 1.00 92.38 99 LYS A CA 1
ATOM 827 C C . LYS A 1 99 ? 17.365 3.215 -7.895 1.00 92.38 99 LYS A C 1
ATOM 829 O O . LYS A 1 99 ? 16.406 3.847 -7.457 1.00 92.38 99 LYS A O 1
ATOM 834 N N . SER A 1 100 ? 18.630 3.586 -7.694 1.00 96.12 100 SER A N 1
ATOM 835 C CA . SER A 1 100 ? 18.984 4.829 -6.992 1.00 96.12 100 SER A CA 1
ATOM 836 C C . SER A 1 100 ? 18.582 6.078 -7.785 1.00 96.12 100 SER A C 1
ATOM 838 O O . SER A 1 100 ? 18.274 7.108 -7.192 1.00 96.12 100 SER A O 1
ATOM 840 N N . ASN A 1 101 ? 18.467 5.960 -9.111 1.00 95.94 101 ASN A N 1
ATOM 841 C CA . ASN A 1 101 ? 18.129 7.047 -10.027 1.00 95.94 101 ASN A CA 1
ATOM 842 C C . ASN A 1 101 ? 16.743 6.869 -10.675 1.00 95.94 101 ASN A C 1
ATOM 844 O O . ASN A 1 101 ? 16.570 7.118 -11.868 1.00 95.94 101 ASN A O 1
ATOM 848 N N . ALA A 1 102 ? 15.728 6.446 -9.914 1.00 91.88 102 ALA A N 1
ATOM 849 C CA . ALA A 1 102 ? 14.417 6.077 -10.466 1.00 91.88 102 ALA A CA 1
ATOM 850 C C . ALA A 1 102 ? 13.728 7.202 -11.271 1.00 91.88 102 ALA A C 1
ATOM 852 O O . ALA A 1 102 ? 13.172 6.940 -12.335 1.00 91.88 102 ALA A O 1
ATOM 853 N N . LYS A 1 103 ? 13.801 8.461 -10.805 1.00 93.50 103 LYS A N 1
ATOM 854 C CA . LYS A 1 103 ? 13.235 9.621 -11.527 1.00 93.50 103 LYS A CA 1
ATOM 855 C C . LYS A 1 103 ? 13.945 9.869 -12.858 1.00 93.50 103 LYS A C 1
ATOM 857 O O . LYS A 1 103 ? 13.287 10.047 -13.876 1.00 93.50 103 LYS A O 1
ATOM 862 N N . PHE A 1 104 ? 15.277 9.838 -12.841 1.00 96.19 104 PHE A N 1
ATOM 863 C CA . PHE A 1 104 ? 16.089 9.971 -14.048 1.00 96.19 104 PHE A CA 1
ATOM 864 C C . PHE A 1 104 ? 15.836 8.814 -15.015 1.00 96.19 104 PHE A C 1
ATOM 866 O O . PHE A 1 104 ? 15.740 9.033 -16.211 1.00 96.19 104 PHE A O 1
ATOM 873 N N . THR A 1 105 ? 15.673 7.594 -14.504 1.00 94.69 105 THR A N 1
ATOM 874 C CA . THR A 1 105 ? 15.371 6.420 -15.330 1.00 94.69 105 THR A CA 1
ATOM 875 C C . THR A 1 105 ? 14.030 6.580 -16.043 1.00 94.69 105 THR A C 1
ATOM 877 O O . THR A 1 105 ? 13.9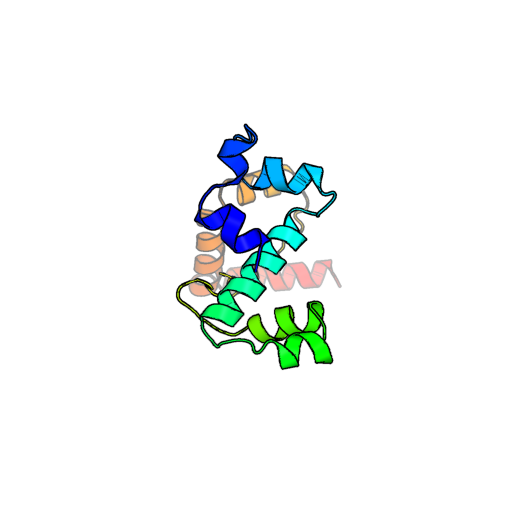48 6.272 -17.225 1.00 94.69 105 THR A O 1
ATOM 880 N N . GLY A 1 106 ? 13.003 7.095 -15.357 1.00 92.69 106 GLY A N 1
ATOM 881 C CA . GLY A 1 106 ? 11.725 7.444 -15.987 1.00 92.69 106 GLY A CA 1
ATOM 882 C C . GLY A 1 106 ? 11.908 8.472 -17.104 1.00 92.69 106 GLY A C 1
ATOM 883 O O . GLY A 1 106 ? 11.592 8.178 -18.249 1.00 92.69 106 GLY A O 1
ATOM 884 N N . PHE A 1 107 ? 12.536 9.608 -16.784 1.00 95.69 107 PHE A N 1
ATOM 885 C CA . PHE A 1 107 ? 12.847 10.658 -17.760 1.00 95.69 107 PHE A CA 1
ATOM 886 C C . PHE A 1 107 ? 13.619 10.130 -18.981 1.00 95.69 107 PHE A C 1
ATOM 888 O O . PHE A 1 107 ? 13.255 10.418 -20.112 1.00 95.69 107 PHE A O 1
ATOM 895 N N . LEU A 1 108 ? 14.658 9.320 -18.764 1.00 95.44 108 LEU A N 1
ATOM 896 C CA . LEU A 1 108 ? 15.467 8.732 -19.830 1.00 95.44 108 LEU A CA 1
ATOM 897 C C . LEU A 1 108 ? 14.629 7.849 -20.761 1.00 95.44 108 LEU A C 1
ATOM 899 O O . LEU A 1 108 ? 14.834 7.875 -21.971 1.00 95.44 108 LEU A O 1
ATOM 903 N N . LEU A 1 109 ? 13.723 7.036 -20.209 1.00 93.81 109 LEU A N 1
ATOM 904 C CA . LEU A 1 109 ? 12.869 6.158 -21.009 1.00 93.81 109 LEU A CA 1
ATOM 905 C C . LEU A 1 109 ? 11.855 6.954 -21.836 1.00 93.81 109 LEU A C 1
ATOM 907 O O . LEU A 1 109 ? 11.651 6.610 -23.001 1.00 93.81 109 LEU A O 1
ATOM 911 N N . ASP A 1 110 ? 11.278 8.010 -21.262 1.00 94.25 110 ASP A N 1
ATOM 912 C CA . ASP A 1 110 ? 10.339 8.891 -21.959 1.00 94.25 110 ASP A CA 1
ATOM 913 C C . ASP A 1 110 ? 11.053 9.672 -23.074 1.00 94.25 110 ASP A C 1
ATOM 915 O O . ASP A 1 110 ? 10.650 9.594 -24.233 1.00 94.25 110 ASP A O 1
ATOM 919 N N . GLU A 1 111 ? 12.194 10.302 -22.776 1.00 96.44 111 GLU A N 1
ATOM 920 C CA . GLU A 1 111 ? 12.997 11.055 -23.751 1.00 96.44 111 GLU A CA 1
ATOM 921 C C . GLU A 1 111 ? 13.474 10.167 -24.909 1.00 96.44 111 GLU A C 1
ATOM 923 O O . GLU A 1 111 ? 13.407 10.544 -26.080 1.00 96.44 111 GLU A O 1
ATOM 928 N N . LEU A 1 112 ? 13.928 8.942 -24.612 1.00 96.12 112 LEU A N 1
ATOM 929 C CA . LEU A 1 112 ? 14.309 7.993 -25.657 1.00 96.12 112 LEU A CA 1
ATOM 930 C C . LEU A 1 112 ? 13.117 7.631 -26.549 1.00 96.12 112 LEU A C 1
ATOM 932 O O . LEU A 1 112 ? 13.283 7.471 -27.761 1.00 96.12 112 LEU A O 1
ATOM 936 N N . PHE A 1 113 ? 11.932 7.468 -25.961 1.00 94.62 113 PHE A N 1
ATOM 937 C CA . PHE A 1 113 ? 10.730 7.102 -26.697 1.00 94.62 113 PHE A CA 1
ATOM 938 C C . PHE A 1 113 ? 10.177 8.252 -27.536 1.00 94.62 113 PHE A C 1
ATOM 940 O O . PHE A 1 113 ? 9.695 8.006 -28.641 1.00 94.62 113 PHE A O 1
ATOM 947 N N . GLU A 1 114 ? 10.249 9.486 -27.051 1.00 95.19 114 GLU A N 1
ATOM 948 C CA . GLU A 1 114 ? 9.741 10.663 -27.755 1.00 95.19 114 GLU A CA 1
ATOM 949 C C . GLU A 1 114 ? 10.714 11.133 -28.840 1.00 95.19 114 GLU A C 1
ATOM 951 O O . GLU A 1 114 ? 10.320 11.273 -30.000 1.00 95.19 114 GLU A O 1
ATOM 956 N N . SER A 1 115 ? 11.992 11.280 -28.488 1.00 95.00 115 SER A N 1
ATOM 957 C CA . SER A 1 115 ? 12.991 11.966 -29.315 1.00 95.00 115 SER A CA 1
ATOM 958 C C . SER A 1 115 ? 13.918 11.023 -30.090 1.00 95.00 115 SER A C 1
ATOM 960 O O . SER A 1 115 ? 14.525 11.435 -31.076 1.00 95.00 115 SER A O 1
ATOM 962 N N . GLN A 1 116 ? 14.073 9.760 -29.668 1.00 93.69 116 GLN A N 1
ATOM 963 C CA . GLN A 1 116 ? 15.111 8.846 -30.185 1.00 93.69 116 GLN A CA 1
ATOM 964 C C . GLN A 1 116 ? 14.558 7.470 -30.611 1.00 93.69 116 GLN A C 1
ATOM 966 O O . GLN A 1 116 ? 15.202 6.428 -30.427 1.00 93.69 116 GLN A O 1
ATOM 971 N N . LYS A 1 117 ? 13.371 7.438 -31.234 1.00 93.88 117 LYS A N 1
ATOM 972 C CA . LYS A 1 117 ? 12.713 6.186 -31.672 1.00 93.88 117 LYS A CA 1
ATOM 973 C C . LYS A 1 117 ? 13.573 5.319 -32.586 1.00 93.88 117 LYS A C 1
ATOM 975 O O . LYS A 1 117 ? 13.516 4.093 -32.494 1.00 93.88 117 LYS A O 1
ATOM 980 N N . ASP A 1 118 ? 14.390 5.922 -33.441 1.00 95.25 118 ASP A N 1
ATOM 981 C CA . ASP A 1 118 ? 15.269 5.174 -34.344 1.00 95.25 118 ASP A CA 1
ATOM 982 C C . ASP A 1 118 ? 16.322 4.368 -33.584 1.00 95.25 118 ASP A C 1
ATOM 984 O O . ASP A 1 118 ? 16.584 3.204 -33.909 1.00 95.25 118 ASP A O 1
ATOM 988 N N . LEU A 1 119 ? 16.872 4.944 -32.513 1.00 94.88 119 LEU A N 1
ATOM 989 C CA . LEU A 1 119 ? 17.807 4.257 -31.632 1.00 94.88 119 LEU A CA 1
ATOM 990 C C . LEU A 1 119 ? 17.125 3.086 -30.910 1.00 94.88 119 LEU A C 1
ATOM 992 O O . LEU A 1 119 ? 17.680 1.983 -30.869 1.00 94.88 119 LEU A O 1
ATOM 996 N N . ILE A 1 120 ? 15.896 3.284 -30.419 1.00 95.81 120 ILE A N 1
ATOM 997 C CA . ILE A 1 120 ? 15.088 2.203 -29.832 1.00 95.81 120 ILE A CA 1
ATOM 998 C C . ILE A 1 120 ? 14.868 1.085 -30.854 1.00 95.81 120 ILE A C 1
ATOM 1000 O O . IL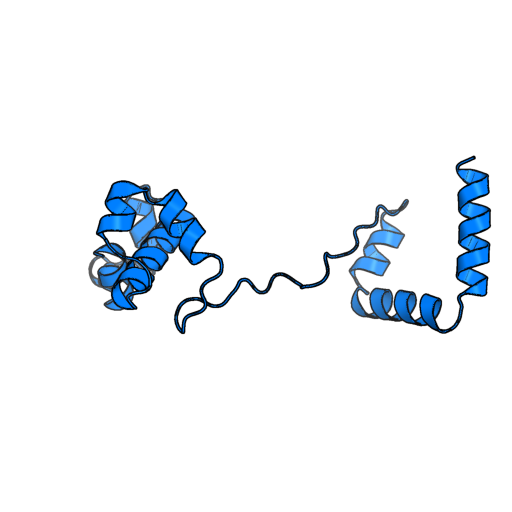E A 1 120 ? 15.116 -0.084 -30.556 1.00 95.81 120 ILE A O 1
ATOM 1004 N N . ASN A 1 121 ? 14.456 1.425 -32.076 1.00 95.56 121 ASN A N 1
ATOM 1005 C CA . ASN A 1 121 ? 14.206 0.458 -33.143 1.00 95.56 121 ASN A CA 1
ATOM 1006 C C . ASN A 1 121 ? 15.470 -0.332 -33.503 1.00 95.56 121 ASN A C 1
ATOM 1008 O O . ASN A 1 121 ? 15.406 -1.550 -33.704 1.00 95.56 121 ASN A O 1
ATOM 1012 N N . LYS A 1 122 ? 16.632 0.328 -33.530 1.00 96.44 122 LYS A N 1
ATOM 1013 C CA . LYS A 1 122 ? 17.931 -0.322 -33.736 1.00 96.44 122 LYS A CA 1
ATOM 1014 C C . LYS A 1 122 ? 18.226 -1.346 -32.639 1.00 96.44 122 LYS A C 1
ATOM 1016 O O . LYS A 1 122 ? 18.576 -2.488 -32.952 1.00 96.44 122 LYS A O 1
ATOM 1021 N N . PHE A 1 123 ? 18.051 -0.984 -31.368 1.00 95.25 123 PHE A N 1
ATOM 1022 C CA . PHE A 1 123 ? 18.249 -1.923 -30.261 1.00 95.25 123 PHE A CA 1
ATOM 1023 C C . PHE A 1 123 ? 17.228 -3.058 -30.266 1.00 95.25 123 PHE A C 1
ATOM 1025 O O . PHE A 1 123 ? 17.601 -4.205 -30.024 1.00 95.25 123 PHE A O 1
ATOM 1032 N N . LEU A 1 124 ? 15.973 -2.778 -30.618 1.00 94.56 124 LEU A N 1
ATOM 1033 C CA . LEU A 1 124 ? 14.922 -3.786 -30.714 1.00 94.56 124 LEU A CA 1
ATOM 1034 C C . LEU A 1 124 ? 15.230 -4.825 -31.801 1.00 94.56 124 LEU A C 1
ATOM 1036 O O . LEU A 1 124 ? 15.061 -6.021 -31.567 1.00 94.56 124 LEU A O 1
ATOM 1040 N N . ARG A 1 125 ? 15.727 -4.395 -32.970 1.00 95.94 125 ARG A N 1
ATOM 1041 C CA . ARG A 1 125 ? 16.175 -5.304 -34.042 1.00 95.94 125 ARG A CA 1
ATOM 1042 C C . ARG A 1 125 ? 17.322 -6.195 -33.570 1.00 95.94 125 ARG A C 1
ATOM 1044 O O . ARG A 1 125 ? 17.236 -7.411 -33.711 1.00 95.94 125 ARG A O 1
ATOM 1051 N N . ARG A 1 126 ? 18.349 -5.610 -32.943 1.00 95.50 126 ARG A N 1
ATOM 1052 C CA . ARG A 1 126 ? 19.484 -6.366 -32.390 1.00 95.50 126 ARG A CA 1
ATOM 1053 C C . ARG A 1 126 ? 19.041 -7.358 -31.312 1.00 95.50 126 ARG A C 1
ATOM 1055 O O . ARG A 1 126 ? 19.496 -8.493 -31.298 1.00 95.50 126 ARG A O 1
ATOM 1062 N N . TYR A 1 127 ? 18.134 -6.954 -30.425 1.00 92.81 127 TYR A N 1
ATOM 1063 C CA . TYR A 1 127 ? 17.582 -7.831 -29.393 1.00 92.81 127 TYR A CA 1
ATOM 1064 C C . TYR A 1 127 ? 16.858 -9.039 -29.996 1.00 92.81 127 TYR A C 1
ATOM 1066 O O . TYR A 1 127 ? 17.078 -10.162 -29.549 1.00 92.81 127 TYR A O 1
ATOM 1074 N N . LYS A 1 128 ? 16.040 -8.823 -31.036 1.00 94.31 128 LYS A N 1
ATOM 1075 C CA . LYS A 1 128 ? 15.350 -9.904 -31.754 1.00 94.31 128 LYS A CA 1
ATOM 1076 C C . LYS A 1 128 ? 16.325 -10.880 -32.414 1.00 94.31 128 LYS A C 1
ATOM 1078 O O . LYS A 1 128 ? 16.069 -12.070 -32.367 1.00 94.31 128 LYS A O 1
ATOM 1083 N N . GLN A 1 129 ? 17.444 -10.396 -32.956 1.00 93.38 129 GLN A N 1
ATOM 1084 C CA . GLN A 1 129 ? 18.486 -11.250 -33.544 1.00 93.38 129 GLN A CA 1
ATOM 1085 C C . GLN A 1 129 ? 19.219 -12.116 -32.512 1.00 93.38 129 GLN A C 1
ATOM 1087 O O . GLN A 1 129 ? 19.665 -13.198 -32.849 1.00 93.38 129 GLN A O 1
ATOM 1092 N N . ILE A 1 130 ? 19.358 -11.649 -31.267 1.00 90.81 130 ILE A N 1
ATOM 1093 C CA . ILE A 1 130 ? 20.015 -12.413 -30.187 1.00 90.81 130 ILE A CA 1
ATOM 1094 C C . ILE A 1 130 ? 19.052 -13.431 -29.552 1.00 90.81 130 ILE A C 1
ATOM 1096 O O . ILE A 1 130 ? 19.488 -14.397 -28.933 1.00 90.81 130 ILE A O 1
ATOM 1100 N N . LYS A 1 131 ? 17.740 -13.189 -29.654 1.00 75.50 131 LYS A N 1
ATOM 1101 C CA . LYS A 1 131 ? 16.691 -14.098 -29.172 1.00 75.50 131 LYS A CA 1
ATOM 1102 C C . LYS A 1 131 ? 16.210 -15.111 -30.218 1.00 75.50 131 LYS A C 1
ATOM 1104 O O . LYS A 1 131 ? 15.451 -15.999 -29.833 1.00 75.50 131 LYS A O 1
ATOM 1109 N N . GLY A 1 132 ? 16.561 -14.903 -31.487 1.00 51.50 132 GLY A N 1
ATOM 1110 C CA . GLY A 1 132 ? 16.224 -15.768 -32.619 1.00 51.50 132 GLY A CA 1
ATOM 1111 C C . GLY A 1 132 ? 17.220 -16.897 -32.798 1.00 51.50 132 GLY A C 1
ATOM 1112 O O . GLY A 1 132 ? 18.391 -16.708 -32.404 1.00 51.50 132 GLY A O 1
#

pLDDT: mean 88.18, std 10.01, range [51.5, 97.0]

Foldseek 3Di:
DVLLVCQVVVVVVVVVDPHSQSVVVVVVDDPVNSVLVNVLVVCCVVVNDPPVCCVVVNSVVSSVSCQPDDDPVDDHPVPPPDDDDDDDDPDPVVVVVCVVVVVVVVVVVVCCVPPPVVVVVVVVVVVVVVVD

Radius of gyration: 24.74 Å; chains: 1; bounding box: 54×28×65 Å

InterPro domains:
  IPR002596 Plasmid partition protein [NF033725] (1-127)
  IPR058550 Plasmid partition protein, putative, N-terminal domain [PF01672] (1-72)
  IPR058551 Plasmid partition protein, putative, C-terminal domain [PF25882] (78-129)